Protein AF-A0A529QBJ7-F1 (afdb_monomer_lite)

pLDDT: mean 91.98, std 5.96, range [57.59, 97.81]

Foldseek 3Di:
DQDPPVPDDPVCVVVVVSVVSVVVVVVVVVVVVVQVPDDFPDFDPVVLVVQPVPWFEAEEEDELDLPVLLVVLVCCVPPPDTDAYEYEYPYPDPVSLVSNVVSCVVSVHGYIYGDD

Radius of gyration: 20.15 Å; chains: 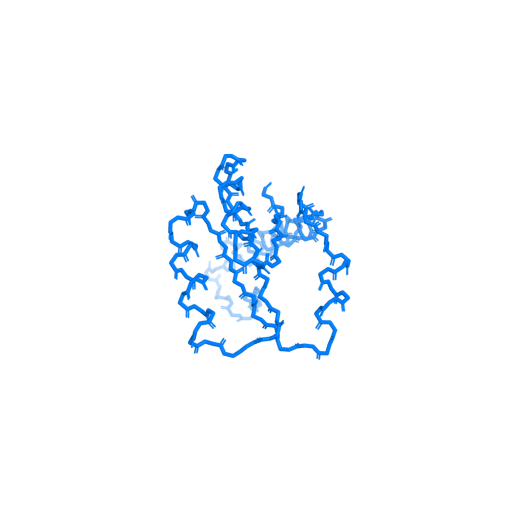1; bounding box: 39×34×52 Å

Secondary structure (DSSP, 8-state):
-PPPGGGS-HHHHHTTHHHHHHHHHHHHHHHHHHHHTSPPSBS-HHHHHHHTTTS-EEEEEE-S-HHHHHHHHHHHHHHS--SEEEEEE--SSHHHHHHHHHHHHHHTPEEEE---

Sequence (116 aa):
MPKALREYNWRQWLRLQPLTHAVKTARYRKIDRRFLSLPAKAGDIQGTRDAARSREVLLTIAFGDAQCLDLQVRLIRGLVRHDLHIVADNSISEAAAGENRQVCAAYGTTYVRLPA

Structure (mmCIF, N/CA/C/O backbone):
data_AF-A0A529QBJ7-F1
#
_entry.id   AF-A0A529QBJ7-F1
#
loop_
_atom_site.group_PDB
_atom_site.id
_atom_site.type_symbol
_atom_site.label_atom_id
_atom_site.label_alt_id
_atom_site.label_comp_id
_atom_site.label_asym_id
_atom_site.label_entity_id
_atom_site.label_seq_id
_atom_site.pdbx_PDB_ins_code
_atom_site.Cartn_x
_atom_site.Cartn_y
_atom_site.Cartn_z
_atom_site.occupancy
_atom_site.B_iso_or_equiv
_atom_site.auth_seq_id
_atom_site.auth_comp_id
_atom_site.auth_asym_id
_atom_site.auth_atom_id
_atom_site.pdbx_PDB_model_num
ATOM 1 N N . MET A 1 1 ? 4.947 -11.949 -18.604 1.00 57.59 1 MET A N 1
ATOM 2 C CA . MET A 1 1 ? 5.305 -13.282 -19.144 1.00 57.59 1 MET A CA 1
ATOM 3 C C . MET A 1 1 ? 6.275 -13.073 -20.300 1.00 57.59 1 MET A C 1
ATOM 5 O O . MET A 1 1 ? 5.963 -12.232 -21.135 1.00 57.59 1 MET A O 1
ATOM 9 N N . PRO A 1 2 ? 7.467 -13.701 -20.329 1.00 70.50 2 PRO A N 1
ATOM 10 C CA . PRO A 1 2 ? 8.341 -13.590 -21.495 1.00 70.50 2 PRO A CA 1
ATOM 11 C C . PRO A 1 2 ? 7.631 -14.169 -22.721 1.00 70.50 2 PRO A C 1
ATOM 13 O O . PRO A 1 2 ? 6.915 -15.162 -22.607 1.00 70.50 2 PRO A O 1
ATOM 16 N N . LYS A 1 3 ? 7.832 -13.528 -23.871 1.00 77.94 3 LYS A N 1
ATOM 17 C CA . LYS A 1 3 ? 7.286 -13.960 -25.158 1.00 77.94 3 LYS A CA 1
ATOM 18 C C . LYS A 1 3 ? 7.745 -15.392 -25.465 1.00 77.94 3 LYS A C 1
ATOM 20 O O . LYS A 1 3 ? 8.918 -15.698 -25.229 1.00 77.94 3 LYS A O 1
ATOM 25 N N . ALA A 1 4 ? 6.879 -16.266 -25.983 1.00 83.69 4 ALA A N 1
ATOM 26 C CA . ALA A 1 4 ? 7.328 -17.606 -26.355 1.00 83.69 4 ALA A CA 1
ATOM 27 C C . ALA A 1 4 ? 8.351 -17.521 -27.502 1.00 83.69 4 ALA A C 1
ATOM 29 O O . ALA A 1 4 ? 8.236 -16.676 -28.389 1.00 83.69 4 ALA A O 1
ATOM 30 N N . LEU A 1 5 ? 9.351 -18.413 -27.517 1.00 82.88 5 LEU A N 1
ATOM 31 C CA . LEU A 1 5 ? 10.428 -18.400 -28.527 1.00 82.88 5 LEU A CA 1
ATOM 32 C C . LEU A 1 5 ? 9.896 -18.461 -29.970 1.00 82.88 5 LEU A C 1
ATOM 34 O O . LEU A 1 5 ? 10.492 -17.889 -30.878 1.00 82.88 5 LEU A O 1
ATOM 38 N N . ARG A 1 6 ? 8.745 -19.116 -30.156 1.00 83.62 6 ARG A N 1
ATOM 39 C CA . ARG A 1 6 ? 8.050 -19.265 -31.443 1.00 83.62 6 ARG A CA 1
ATOM 40 C C . ARG A 1 6 ? 7.436 -17.965 -31.965 1.00 83.62 6 ARG A C 1
ATOM 42 O O . ARG A 1 6 ? 7.140 -17.868 -33.145 1.00 83.62 6 ARG A O 1
ATOM 49 N N . GLU A 1 7 ? 7.257 -16.964 -31.109 1.00 87.75 7 GLU A N 1
ATOM 50 C CA . GLU A 1 7 ? 6.672 -15.680 -31.494 1.00 87.75 7 GLU A CA 1
ATOM 51 C C . GLU A 1 7 ? 7.727 -14.667 -31.977 1.00 87.75 7 GLU A C 1
ATOM 53 O O . GLU A 1 7 ? 7.386 -13.526 -32.307 1.00 87.75 7 GLU A O 1
ATOM 58 N N . TYR A 1 8 ? 9.012 -15.035 -31.978 1.00 87.56 8 TYR A N 1
ATOM 59 C CA . TYR A 1 8 ? 10.086 -14.207 -32.522 1.00 87.56 8 TYR A CA 1
ATOM 60 C C . TYR A 1 8 ? 10.291 -14.523 -34.000 1.00 87.56 8 TYR A C 1
ATOM 62 O O . TYR A 1 8 ? 10.498 -15.674 -34.377 1.00 87.56 8 TYR A O 1
ATOM 70 N N . ASN A 1 9 ? 10.284 -13.492 -34.842 1.00 90.38 9 ASN A N 1
ATOM 71 C CA . ASN A 1 9 ? 10.570 -13.659 -36.262 1.00 90.38 9 ASN A CA 1
ATOM 72 C C . ASN A 1 9 ? 12.085 -13.777 -36.529 1.00 90.38 9 ASN A C 1
ATOM 74 O O . ASN A 1 9 ? 12.923 -13.465 -35.679 1.00 90.38 9 ASN A O 1
ATOM 78 N N . TRP A 1 10 ? 12.452 -14.195 -37.740 1.00 90.00 10 TRP A N 1
ATOM 79 C CA . TRP A 1 10 ? 13.847 -14.431 -38.127 1.00 90.00 10 TRP A CA 1
ATOM 80 C C . TRP A 1 10 ? 14.747 -13.185 -38.004 1.00 90.00 10 TRP A C 1
ATOM 82 O O . TRP A 1 10 ? 15.900 -13.297 -37.592 1.00 90.00 10 TRP A O 1
ATOM 92 N N . ARG A 1 11 ? 14.227 -11.975 -38.273 1.00 91.25 11 ARG A N 1
ATOM 93 C CA . ARG A 1 11 ? 14.981 -10.715 -38.103 1.00 91.25 11 ARG A CA 1
ATOM 94 C C . ARG A 1 11 ? 15.314 -10.459 -36.633 1.00 91.25 11 ARG A C 1
ATOM 96 O O . ARG A 1 11 ? 16.366 -9.908 -36.319 1.00 91.25 11 ARG A O 1
ATOM 103 N N . GLN A 1 12 ? 14.422 -10.853 -35.728 1.00 87.56 12 GLN A N 1
ATOM 104 C CA . GLN A 1 12 ? 14.625 -10.741 -34.284 1.00 87.56 12 GLN A CA 1
ATOM 105 C C . GLN A 1 12 ? 15.638 -11.772 -33.775 1.00 87.56 12 GLN A C 1
ATOM 107 O O . GLN A 1 12 ? 16.448 -11.450 -32.906 1.00 87.56 12 GLN A O 1
ATOM 112 N N . TRP A 1 13 ? 15.639 -12.975 -34.355 1.00 88.69 13 TRP A N 1
ATOM 113 C CA . TRP A 1 13 ? 16.656 -13.997 -34.103 1.00 88.69 13 TRP A CA 1
ATOM 114 C C . TRP A 1 13 ? 18.052 -13.558 -34.545 1.00 88.69 13 TRP A C 1
ATOM 116 O O . TRP A 1 13 ? 18.986 -13.665 -33.754 1.00 88.69 13 TRP A O 1
ATOM 126 N N . LEU A 1 14 ? 18.186 -12.965 -35.738 1.00 91.50 14 LEU A N 1
ATOM 127 C CA . LEU A 1 14 ? 19.458 -12.395 -36.208 1.00 91.50 14 LEU A CA 1
ATOM 128 C C . LEU A 1 14 ? 19.996 -11.299 -35.278 1.00 91.50 14 LEU A C 1
ATOM 130 O O . LEU A 1 14 ? 21.201 -11.144 -35.126 1.00 91.50 14 LEU A O 1
ATOM 134 N N . ARG A 1 15 ? 19.104 -10.553 -34.618 1.00 91.00 15 ARG A N 1
ATOM 135 C CA . ARG A 1 15 ? 19.455 -9.528 -33.623 1.00 91.00 15 ARG A CA 1
ATOM 136 C C . ARG A 1 15 ? 19.638 -10.083 -32.205 1.00 91.00 15 ARG A C 1
ATOM 138 O O . ARG A 1 15 ? 19.736 -9.297 -31.266 1.00 91.00 15 ARG A O 1
ATOM 145 N N . LEU A 1 16 ? 19.610 -11.407 -32.023 1.00 90.12 16 LEU A N 1
ATOM 146 C CA . LEU A 1 16 ? 19.700 -12.083 -30.721 1.00 90.12 16 LEU A CA 1
ATOM 147 C C . LEU A 1 16 ? 18.666 -11.570 -29.694 1.00 90.12 16 LEU A C 1
ATOM 149 O O . LEU A 1 16 ? 18.869 -11.644 -28.478 1.00 90.12 16 LEU A O 1
ATOM 153 N N . GLN A 1 17 ? 17.525 -11.052 -30.160 1.00 87.44 17 GLN A N 1
ATOM 154 C CA . GLN A 1 17 ? 16.472 -10.530 -29.285 1.00 87.44 17 GLN A CA 1
ATOM 155 C C . GLN A 1 17 ? 15.913 -11.572 -28.302 1.00 87.44 17 GLN A C 1
ATOM 157 O O . GLN A 1 17 ? 15.713 -11.214 -27.141 1.00 87.44 17 GLN A O 1
ATOM 162 N N . PRO A 1 18 ? 15.702 -12.851 -28.678 1.00 87.31 18 PRO A N 1
ATOM 163 C CA . PRO A 1 18 ? 15.246 -13.863 -27.724 1.00 87.31 18 PRO A CA 1
ATOM 164 C C . PRO A 1 18 ? 16.208 -14.035 -26.540 1.00 87.31 18 PRO A C 1
ATOM 166 O O . PRO A 1 18 ? 15.779 -14.055 -25.388 1.00 87.31 18 PRO A O 1
ATOM 169 N N . LEU A 1 19 ? 17.517 -14.078 -26.813 1.00 87.69 19 LEU A N 1
ATOM 170 C CA . LEU A 1 19 ? 18.565 -14.230 -25.799 1.00 87.69 19 LEU A CA 1
ATOM 171 C C . LEU A 1 19 ? 18.650 -13.000 -24.891 1.00 87.69 19 LEU A C 1
ATOM 173 O O . LEU A 1 19 ? 18.634 -13.122 -23.667 1.00 87.69 19 LEU A O 1
ATOM 177 N N . THR A 1 20 ? 18.673 -11.799 -25.473 1.00 88.12 20 THR A N 1
ATOM 178 C CA . THR A 1 20 ? 18.721 -10.556 -24.687 1.00 88.12 20 THR A CA 1
ATOM 179 C C . THR A 1 20 ? 17.472 -10.382 -23.820 1.00 88.12 20 THR A C 1
ATOM 181 O O . THR A 1 20 ? 17.575 -9.953 -22.669 1.00 88.12 20 THR A O 1
ATOM 184 N N . HIS A 1 21 ? 16.292 -10.763 -24.318 1.00 90.38 21 HIS A N 1
ATOM 185 C CA . HIS A 1 21 ? 15.048 -10.743 -23.546 1.00 90.38 21 HIS A CA 1
ATOM 186 C C . HIS A 1 21 ? 15.061 -11.781 -22.421 1.00 90.38 21 HIS A C 1
ATOM 188 O O . HIS A 1 21 ? 14.627 -11.467 -21.310 1.00 90.38 21 HIS A O 1
ATOM 194 N N . ALA A 1 22 ? 15.586 -12.985 -22.666 1.00 88.31 22 ALA A N 1
ATOM 195 C CA . ALA A 1 22 ? 15.731 -14.015 -21.642 1.00 88.31 22 ALA A CA 1
ATOM 196 C C . ALA A 1 22 ? 16.652 -13.550 -20.503 1.00 88.31 22 ALA A C 1
ATOM 198 O O . ALA A 1 22 ? 16.264 -13.623 -19.337 1.00 88.31 22 ALA A O 1
ATOM 199 N N . VAL A 1 23 ? 17.817 -12.976 -20.830 1.00 89.94 23 VAL A N 1
ATOM 200 C CA . VAL A 1 23 ? 18.761 -12.427 -19.839 1.00 89.94 23 VAL A CA 1
ATOM 201 C C . VAL A 1 23 ? 18.128 -11.281 -19.046 1.00 89.94 23 VAL A C 1
ATOM 203 O O . VAL A 1 23 ? 18.186 -11.279 -17.815 1.00 89.94 23 VAL A O 1
ATOM 206 N N . LYS A 1 24 ? 17.461 -10.329 -19.717 1.00 89.06 24 LYS A N 1
ATOM 207 C CA . LYS A 1 24 ? 16.738 -9.234 -19.043 1.00 89.06 24 LYS A CA 1
ATOM 208 C C . LYS A 1 24 ? 15.664 -9.765 -18.098 1.00 89.06 24 LYS A C 1
ATOM 210 O O . LYS A 1 24 ? 15.592 -9.330 -16.953 1.00 89.06 24 LYS A O 1
ATOM 215 N N . THR A 1 25 ? 14.876 -10.737 -18.551 1.00 90.00 25 THR A N 1
ATOM 216 C CA . THR A 1 25 ? 13.815 -11.356 -17.746 1.00 90.00 25 THR A CA 1
ATOM 217 C C . THR A 1 25 ? 14.393 -12.078 -16.532 1.00 90.00 25 THR A C 1
ATOM 219 O O . THR A 1 25 ? 13.873 -11.927 -15.430 1.00 90.00 25 THR A O 1
ATOM 222 N N . ALA A 1 26 ? 15.480 -12.835 -16.702 1.00 90.44 26 ALA A N 1
ATOM 223 C CA . ALA A 1 26 ? 16.159 -13.510 -15.600 1.00 90.44 26 ALA A CA 1
ATOM 224 C C . ALA A 1 26 ? 16.693 -12.505 -14.568 1.00 90.44 26 ALA A C 1
ATOM 226 O O . ALA A 1 26 ? 16.504 -12.695 -13.366 1.00 90.44 26 ALA A O 1
ATOM 227 N N . ARG A 1 27 ? 17.290 -11.399 -15.032 1.00 92.38 27 ARG A N 1
ATOM 228 C CA . ARG A 1 27 ? 17.755 -10.309 -14.167 1.00 92.38 27 ARG A CA 1
ATOM 229 C C . ARG A 1 27 ? 16.606 -9.669 -13.388 1.00 92.38 27 ARG A C 1
ATOM 231 O O . ARG A 1 27 ? 16.730 -9.529 -12.177 1.00 92.38 27 ARG A O 1
ATOM 238 N N . TYR A 1 28 ? 15.501 -9.318 -14.047 1.00 89.31 28 TYR A N 1
ATOM 239 C CA . TYR A 1 28 ? 14.341 -8.730 -13.368 1.00 89.31 28 TYR A CA 1
ATOM 240 C C . TYR A 1 28 ? 13.734 -9.693 -12.353 1.00 89.31 28 TYR A C 1
ATOM 242 O O . TYR A 1 28 ? 13.579 -9.319 -11.202 1.00 89.31 28 TYR A O 1
ATOM 250 N N . ARG A 1 29 ? 13.561 -10.973 -12.702 1.00 90.12 29 ARG A N 1
ATOM 251 C CA . ARG A 1 29 ? 13.110 -11.995 -11.743 1.00 90.12 29 ARG A CA 1
ATOM 252 C C . ARG A 1 29 ? 14.035 -12.126 -10.533 1.00 90.12 29 ARG A C 1
ATOM 254 O O . ARG A 1 29 ? 13.556 -12.386 -9.436 1.00 90.12 29 ARG A O 1
ATOM 261 N N . LYS A 1 30 ? 15.353 -11.983 -10.714 1.00 91.69 30 LYS A N 1
ATOM 262 C CA . LYS A 1 30 ? 16.314 -11.995 -9.600 1.00 91.69 30 LYS A CA 1
ATOM 263 C C . LYS A 1 30 ? 16.122 -10.780 -8.688 1.00 91.69 30 LYS A C 1
ATOM 265 O O . LYS A 1 30 ? 16.149 -10.943 -7.472 1.00 91.69 30 LYS A O 1
ATOM 270 N N . ILE A 1 31 ? 15.933 -9.593 -9.266 1.00 89.12 31 ILE A N 1
ATOM 271 C CA . ILE A 1 31 ? 15.668 -8.356 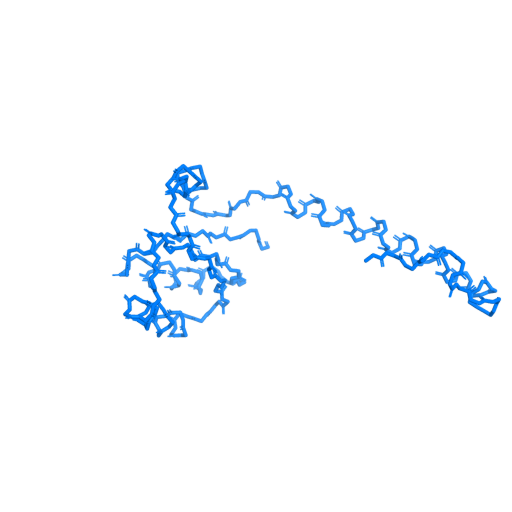-8.518 1.00 89.12 31 ILE A CA 1
ATOM 272 C C . ILE A 1 31 ? 14.331 -8.465 -7.780 1.00 89.12 31 ILE A C 1
ATOM 274 O O . ILE A 1 31 ? 14.309 -8.259 -6.573 1.00 89.12 31 ILE A O 1
ATOM 278 N N . ASP A 1 32 ? 13.267 -8.895 -8.458 1.00 88.62 32 ASP A N 1
ATOM 279 C CA . ASP A 1 32 ? 11.939 -9.071 -7.866 1.00 88.62 32 ASP A CA 1
ATOM 280 C C . ASP A 1 32 ? 11.972 -10.075 -6.716 1.00 88.62 32 ASP A C 1
ATOM 282 O O . ASP A 1 32 ? 11.470 -9.790 -5.636 1.00 88.62 32 ASP A O 1
ATOM 286 N N . ARG A 1 33 ? 12.623 -11.235 -6.894 1.00 89.50 33 ARG A N 1
ATOM 287 C CA . ARG A 1 33 ? 12.786 -12.221 -5.810 1.00 89.50 33 ARG A CA 1
ATOM 288 C C . ARG A 1 33 ? 13.509 -11.631 -4.607 1.00 89.50 33 ARG A C 1
ATOM 290 O O . ARG A 1 33 ? 13.129 -11.917 -3.478 1.00 89.50 33 ARG A O 1
ATOM 297 N N . ARG A 1 34 ? 14.543 -10.818 -4.843 1.00 88.88 34 ARG A N 1
ATOM 298 C CA . ARG A 1 34 ? 15.256 -10.130 -3.766 1.00 88.88 34 ARG A CA 1
ATOM 299 C C . ARG A 1 34 ? 14.341 -9.124 -3.074 1.00 88.88 34 ARG A C 1
ATOM 301 O O . ARG A 1 34 ? 14.288 -9.128 -1.853 1.00 88.88 34 ARG A O 1
ATOM 308 N N . PHE A 1 35 ? 13.606 -8.315 -3.830 1.00 86.12 35 PHE A N 1
ATOM 309 C CA . PHE A 1 35 ? 12.684 -7.321 -3.286 1.00 86.12 35 PHE A CA 1
ATOM 310 C C . PHE A 1 35 ? 11.559 -7.969 -2.466 1.00 86.12 35 PHE A C 1
ATOM 312 O O . PHE A 1 35 ? 11.326 -7.572 -1.333 1.00 86.12 35 PHE A O 1
ATOM 319 N N . LEU A 1 36 ? 10.943 -9.038 -2.978 1.00 85.50 36 LEU A N 1
ATOM 320 C CA . LEU A 1 36 ? 9.898 -9.805 -2.285 1.00 85.50 36 LEU A CA 1
ATOM 321 C C . LEU A 1 36 ? 10.393 -10.519 -1.019 1.00 85.50 36 LEU A C 1
ATOM 323 O O . LEU A 1 36 ? 9.580 -10.894 -0.179 1.00 85.50 36 LEU A O 1
ATOM 327 N N . SER A 1 37 ? 11.705 -10.734 -0.885 1.00 87.06 37 SER A N 1
ATOM 328 C CA . SER A 1 37 ? 12.301 -11.289 0.335 1.00 87.06 37 SER A CA 1
ATOM 329 C C . SER A 1 37 ? 12.587 -10.237 1.408 1.00 87.06 37 SER A C 1
ATOM 331 O O . SER A 1 37 ? 12.921 -10.600 2.534 1.00 87.06 37 SER A O 1
ATOM 333 N N . LEU A 1 38 ? 12.488 -8.944 1.076 1.00 88.81 38 LEU A N 1
ATOM 334 C CA . LEU A 1 38 ? 12.716 -7.881 2.045 1.00 88.81 38 LEU A CA 1
ATOM 335 C C . LEU A 1 38 ? 11.527 -7.790 3.010 1.00 88.81 38 LEU A C 1
ATOM 337 O O . LEU A 1 38 ? 10.374 -7.815 2.570 1.00 88.81 38 LEU A O 1
ATOM 341 N N . PRO A 1 39 ? 11.784 -7.658 4.320 1.00 88.94 39 PRO A N 1
ATOM 342 C CA . PRO A 1 39 ? 10.723 -7.425 5.283 1.00 88.94 39 PRO A CA 1
ATOM 343 C C . PRO A 1 39 ? 10.143 -6.017 5.111 1.00 88.94 39 PRO A C 1
ATOM 345 O O . PRO A 1 39 ? 10.821 -5.095 4.650 1.00 88.94 39 PRO A O 1
ATOM 348 N N . ALA A 1 40 ? 8.894 -5.844 5.538 1.00 90.50 40 ALA A N 1
ATOM 349 C CA . ALA A 1 40 ? 8.315 -4.520 5.724 1.00 90.50 40 ALA A CA 1
ATOM 350 C C . ALA A 1 40 ? 9.200 -3.682 6.661 1.00 90.50 40 ALA A C 1
ATOM 352 O O . ALA A 1 40 ? 9.722 -4.193 7.654 1.00 90.50 40 ALA A O 1
ATOM 353 N N . LYS A 1 41 ? 9.367 -2.392 6.355 1.00 91.25 41 LYS A N 1
ATOM 354 C CA . LYS A 1 41 ? 10.203 -1.485 7.159 1.00 91.25 41 LYS A CA 1
ATOM 355 C C . LYS A 1 41 ? 9.558 -1.140 8.507 1.00 91.25 41 LYS A C 1
ATOM 357 O O . LYS A 1 41 ? 10.262 -0.770 9.439 1.00 91.25 41 LYS A O 1
ATOM 362 N N . ALA A 1 42 ? 8.232 -1.231 8.607 1.00 91.31 42 ALA A N 1
ATOM 363 C CA . ALA A 1 42 ? 7.458 -0.966 9.817 1.00 91.31 42 ALA A CA 1
ATOM 364 C C . ALA A 1 42 ? 6.040 -1.556 9.714 1.00 91.31 42 ALA A C 1
ATOM 366 O O . ALA A 1 42 ? 5.553 -1.841 8.618 1.00 91.31 42 ALA A O 1
ATOM 367 N N . GLY A 1 43 ? 5.367 -1.655 10.861 1.00 90.62 43 GLY A N 1
ATOM 368 C CA . GLY A 1 43 ? 4.052 -2.283 10.999 1.00 90.62 43 GLY A CA 1
ATOM 369 C C . GLY A 1 43 ? 4.157 -3.748 11.428 1.00 90.62 43 GLY A C 1
ATOM 370 O O . GLY A 1 43 ? 5.169 -4.410 11.196 1.00 90.62 43 GLY A O 1
ATOM 371 N N . ASP A 1 44 ? 3.110 -4.251 12.076 1.00 91.88 44 ASP A N 1
ATOM 372 C CA . ASP A 1 44 ? 3.044 -5.638 12.537 1.00 91.88 44 ASP A CA 1
ATOM 373 C C . ASP A 1 44 ? 2.434 -6.534 11.452 1.00 91.88 44 ASP A C 1
ATOM 375 O O . ASP A 1 44 ? 1.216 -6.668 11.345 1.00 91.88 44 ASP A O 1
ATOM 379 N N . ILE A 1 45 ? 3.281 -7.149 10.624 1.00 91.44 45 ILE A N 1
ATOM 380 C CA . ILE A 1 45 ? 2.830 -8.030 9.534 1.00 91.44 45 ILE A CA 1
ATOM 381 C C . ILE A 1 45 ? 2.122 -9.282 10.055 1.00 91.44 45 ILE A C 1
ATOM 383 O O . ILE A 1 45 ? 1.160 -9.729 9.430 1.00 91.44 45 ILE A O 1
ATOM 387 N N . GLN A 1 46 ? 2.591 -9.865 11.162 1.00 90.81 46 GLN A N 1
ATOM 388 C CA . GLN A 1 46 ? 2.001 -11.097 11.689 1.00 90.81 46 GLN A CA 1
ATOM 389 C C . GLN A 1 46 ? 0.648 -10.799 12.326 1.00 90.81 46 GLN A C 1
ATOM 391 O O . GLN A 1 46 ? -0.338 -11.416 11.933 1.00 90.81 46 GLN A O 1
ATOM 396 N N . GLY A 1 47 ? 0.562 -9.778 13.183 1.00 92.12 47 GLY A N 1
ATOM 397 C CA . GLY A 1 47 ? -0.711 -9.341 13.754 1.00 92.12 47 GLY A CA 1
ATOM 398 C C . GLY A 1 47 ? -1.697 -8.859 12.692 1.00 92.12 47 GLY A C 1
ATOM 399 O O . GLY A 1 47 ? -2.874 -9.195 12.763 1.00 92.12 47 GLY A O 1
ATOM 400 N N . THR A 1 48 ? -1.230 -8.169 11.644 1.00 92.25 48 THR A N 1
ATOM 401 C CA . THR A 1 48 ? -2.081 -7.793 10.499 1.00 92.25 48 THR A CA 1
ATOM 402 C C . THR A 1 48 ? -2.616 -9.026 9.774 1.00 92.25 48 THR A C 1
ATOM 404 O O . THR A 1 48 ? -3.799 -9.090 9.449 1.00 92.25 48 THR A O 1
ATOM 407 N N . ARG A 1 49 ? -1.762 -10.028 9.528 1.00 92.75 49 ARG A N 1
ATOM 408 C CA . ARG A 1 49 ? -2.162 -11.287 8.888 1.00 92.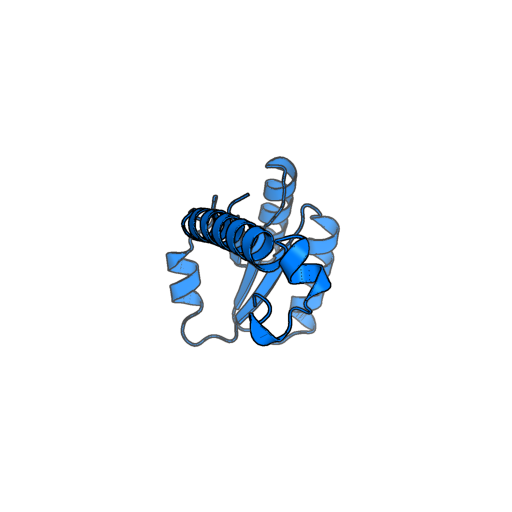75 49 ARG A CA 1
ATOM 409 C C . ARG A 1 49 ? -3.165 -12.050 9.743 1.00 92.75 49 ARG A C 1
ATOM 411 O O . ARG A 1 49 ? -4.128 -12.578 9.195 1.00 92.75 49 ARG A O 1
ATOM 418 N N . ASP A 1 50 ? -2.935 -12.123 11.046 1.00 93.81 50 ASP A N 1
ATOM 419 C CA . ASP A 1 50 ? -3.818 -12.811 11.980 1.00 93.81 50 ASP A CA 1
ATOM 420 C C . ASP A 1 50 ? -5.163 -12.084 12.102 1.00 93.81 50 ASP A C 1
ATOM 422 O O . ASP A 1 50 ? -6.205 -12.730 12.027 1.00 93.81 50 ASP A O 1
ATOM 426 N N . ALA A 1 51 ? -5.162 -10.749 12.173 1.00 91.50 51 ALA A N 1
ATOM 427 C CA . ALA A 1 51 ? -6.374 -9.930 12.175 1.00 91.50 51 ALA A CA 1
ATOM 428 C C . ALA A 1 51 ? -7.162 -10.032 10.861 1.00 91.50 51 ALA A C 1
ATOM 430 O O . ALA A 1 51 ? -8.388 -9.965 10.876 1.00 91.50 51 ALA A O 1
ATOM 431 N N . ALA A 1 52 ? -6.475 -10.211 9.732 1.00 94.69 52 ALA A N 1
ATOM 432 C CA . ALA A 1 52 ? -7.093 -10.398 8.424 1.00 94.69 52 ALA A CA 1
ATOM 433 C C . ALA A 1 52 ? -7.761 -11.774 8.255 1.00 94.69 52 ALA A C 1
ATOM 435 O O . ALA A 1 52 ? -8.548 -11.954 7.322 1.00 94.69 52 ALA A O 1
ATOM 436 N N . ARG A 1 53 ? -7.469 -12.761 9.118 1.00 93.19 53 ARG A N 1
ATOM 437 C CA . ARG A 1 53 ? -8.099 -14.085 9.020 1.00 93.19 53 ARG A CA 1
ATOM 438 C C . ARG A 1 53 ? -9.606 -13.946 9.235 1.00 93.19 53 ARG A C 1
ATOM 440 O O . ARG A 1 53 ? -10.052 -13.486 10.281 1.00 93.19 53 ARG A O 1
ATOM 447 N N . SER A 1 54 ? -10.375 -14.379 8.238 1.00 88.50 54 SER A N 1
ATOM 448 C CA . SER A 1 54 ? -11.844 -14.419 8.270 1.00 88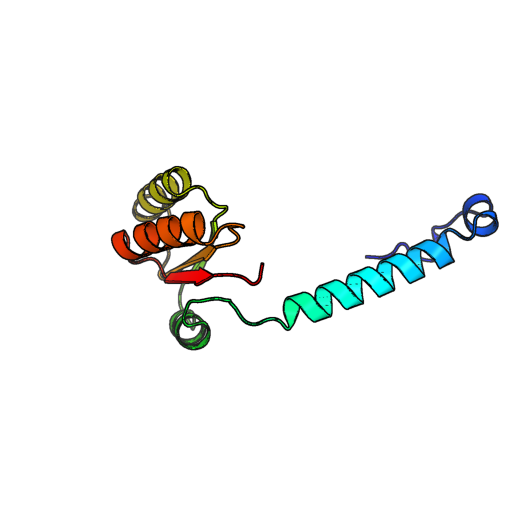.50 54 SER A CA 1
ATOM 449 C C . SER A 1 54 ? -12.546 -13.051 8.315 1.00 88.50 54 SER A C 1
ATOM 451 O O . SER A 1 54 ? -13.685 -12.979 8.767 1.00 88.50 54 SER A O 1
ATOM 453 N N . ARG A 1 55 ? -11.889 -11.982 7.847 1.00 93.50 55 ARG A N 1
ATOM 454 C CA . ARG A 1 55 ? -12.450 -10.622 7.750 1.00 93.50 55 ARG A CA 1
ATOM 455 C C . ARG A 1 55 ? -12.526 -10.148 6.300 1.00 93.50 55 ARG A C 1
ATOM 457 O O . ARG A 1 55 ? -11.678 -10.519 5.489 1.00 93.50 55 ARG A O 1
ATOM 464 N N . GLU A 1 56 ? -13.490 -9.290 5.978 1.00 94.81 56 GLU A N 1
ATOM 465 C CA . GLU A 1 56 ? -13.494 -8.543 4.718 1.00 94.81 56 GLU A CA 1
ATOM 466 C C . GLU A 1 56 ? -12.396 -7.472 4.756 1.00 94.81 56 GLU A C 1
ATOM 468 O O . GLU A 1 56 ? -12.494 -6.467 5.466 1.00 94.81 56 GLU A O 1
ATOM 473 N N . VAL A 1 57 ? -11.313 -7.709 4.013 1.00 96.38 57 VAL A N 1
ATOM 474 C CA . VAL A 1 57 ? -10.132 -6.840 4.008 1.00 96.38 57 VAL A CA 1
ATOM 475 C C . VAL A 1 57 ? -10.192 -5.856 2.850 1.00 96.38 57 VAL A C 1
ATOM 477 O O . VAL A 1 57 ? -10.226 -6.250 1.684 1.00 96.38 57 VAL A O 1
ATOM 480 N N . LEU A 1 58 ? -10.089 -4.571 3.174 1.00 96.94 58 LEU A N 1
ATOM 481 C CA . LEU A 1 58 ? -9.778 -3.522 2.218 1.00 96.94 58 LEU A CA 1
ATOM 482 C C . LEU A 1 58 ? -8.284 -3.211 2.288 1.00 96.94 58 LEU A C 1
ATOM 484 O O . LEU A 1 58 ? -7.781 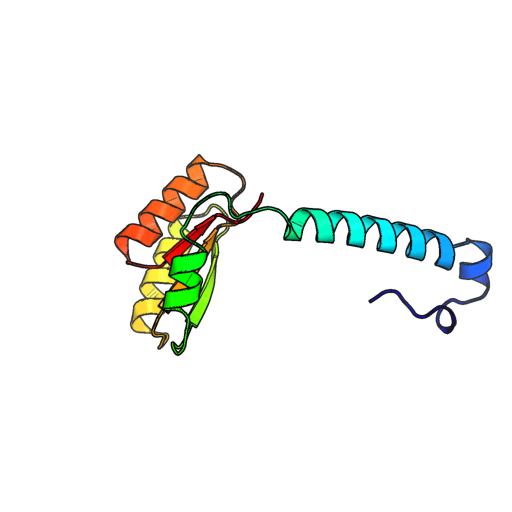-2.777 3.321 1.00 96.94 58 LEU A O 1
ATOM 488 N N . LEU A 1 59 ? -7.572 -3.429 1.186 1.00 96.56 59 LEU A N 1
ATOM 489 C CA . LEU A 1 59 ? -6.155 -3.100 1.061 1.00 96.56 59 LEU A CA 1
ATOM 490 C C . LEU A 1 59 ? -5.993 -1.909 0.118 1.00 96.56 59 LEU A C 1
ATOM 492 O O . LEU A 1 59 ? -6.384 -1.981 -1.046 1.00 96.56 59 LEU A O 1
ATOM 496 N N . THR A 1 60 ? -5.375 -0.835 0.599 1.00 96.94 60 THR A N 1
ATOM 497 C CA . THR A 1 60 ? -5.019 0.330 -0.221 1.00 96.94 60 THR A CA 1
ATOM 498 C C . THR A 1 60 ? -3.521 0.581 -0.161 1.00 96.94 60 THR A C 1
ATOM 500 O O . THR A 1 60 ? -2.855 0.202 0.801 1.00 96.94 60 THR A O 1
ATOM 503 N N . ILE A 1 61 ? -2.977 1.221 -1.197 1.00 95.81 61 ILE A N 1
ATOM 504 C CA . ILE A 1 61 ? -1.561 1.590 -1.260 1.00 95.81 61 ILE A CA 1
ATOM 505 C C . ILE A 1 61 ? -1.454 3.112 -1.207 1.00 95.81 61 ILE A C 1
ATOM 507 O O . ILE A 1 61 ? -2.094 3.791 -2.006 1.00 95.81 61 ILE A O 1
ATOM 511 N N . ALA A 1 62 ? -0.647 3.631 -0.283 1.00 95.56 62 ALA A N 1
ATOM 512 C CA . ALA A 1 62 ? -0.382 5.061 -0.143 1.00 95.56 62 ALA A CA 1
ATOM 513 C C . ALA A 1 62 ? 0.984 5.434 -0.741 1.00 95.56 62 ALA A C 1
ATOM 515 O O . ALA A 1 62 ? 1.942 4.661 -0.654 1.00 95.56 62 ALA A O 1
ATOM 516 N N . PHE A 1 63 ? 1.077 6.635 -1.321 1.00 90.19 63 PHE A N 1
ATOM 517 C CA . PHE A 1 63 ? 2.291 7.166 -1.950 1.00 90.19 63 PHE A CA 1
ATOM 518 C C . PHE A 1 63 ? 2.571 8.592 -1.470 1.00 90.19 63 PHE A C 1
ATOM 520 O O . PHE A 1 63 ? 2.243 9.549 -2.158 1.00 90.19 63 PHE A O 1
ATOM 527 N N . GLY A 1 64 ? 3.175 8.738 -0.291 1.00 91.62 64 GLY A N 1
ATOM 528 C CA . GLY A 1 64 ? 3.784 9.990 0.176 1.00 91.62 64 GLY A CA 1
ATOM 529 C C . GLY A 1 64 ? 2.888 11.229 0.280 1.00 91.62 64 GLY A C 1
ATOM 530 O O . GLY A 1 64 ? 3.425 12.314 0.460 1.00 91.62 64 GLY A O 1
ATOM 531 N N . ASP A 1 65 ? 1.569 11.083 0.157 1.00 95.81 65 ASP A N 1
ATOM 532 C CA . ASP A 1 65 ? 0.596 12.173 0.193 1.00 95.81 65 ASP A CA 1
ATOM 533 C C . ASP A 1 65 ? -0.444 11.893 1.283 1.00 95.81 65 ASP A C 1
ATOM 535 O O . ASP A 1 65 ? -1.428 11.172 1.081 1.00 95.81 65 ASP A O 1
ATOM 539 N N . ALA A 1 66 ? -0.195 12.466 2.460 1.00 96.44 66 ALA A N 1
ATOM 540 C CA . ALA A 1 66 ? -1.043 12.285 3.628 1.00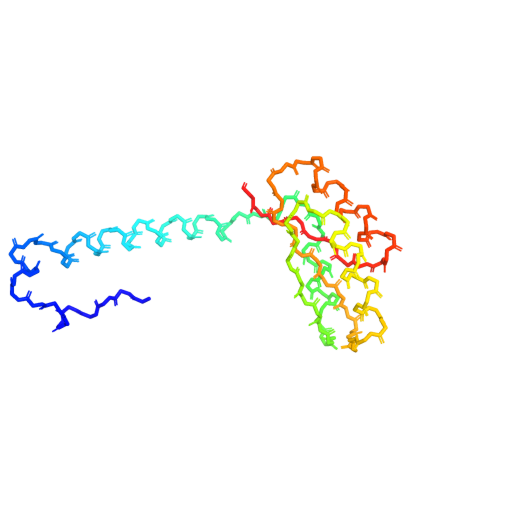 96.44 66 ALA A CA 1
ATOM 541 C C . ALA A 1 66 ? -2.406 12.976 3.490 1.00 96.44 66 ALA A C 1
ATOM 543 O O . ALA A 1 66 ? -3.379 12.511 4.077 1.00 96.44 66 ALA A O 1
ATOM 544 N N . GLN A 1 67 ? -2.510 14.048 2.697 1.00 97.19 67 GLN A N 1
ATOM 545 C CA . GLN A 1 67 ? -3.782 14.742 2.476 1.00 97.19 67 GLN A CA 1
ATOM 546 C C . GLN A 1 67 ? -4.716 13.896 1.610 1.00 97.19 67 GLN A C 1
ATOM 548 O O . GLN A 1 67 ? -5.902 13.753 1.914 1.00 97.19 67 GLN A O 1
ATOM 553 N N . CYS A 1 68 ? -4.168 13.288 0.556 1.00 96.94 68 CYS A N 1
ATOM 554 C CA . CYS A 1 68 ? -4.900 12.337 -0.269 1.00 96.94 68 CYS A CA 1
ATOM 555 C C . CYS A 1 68 ? -5.321 11.106 0.547 1.00 96.94 68 CYS A C 1
ATOM 557 O O . CYS A 1 68 ? -6.480 10.690 0.478 1.00 96.94 68 CYS A O 1
ATOM 559 N N . LEU A 1 69 ? -4.416 10.566 1.375 1.00 97.56 69 LEU A N 1
ATOM 560 C CA . LEU A 1 69 ? -4.728 9.440 2.254 1.00 97.56 69 LEU A CA 1
ATOM 561 C C . LEU A 1 69 ? -5.828 9.783 3.271 1.00 97.56 69 LEU A C 1
ATOM 563 O O . LEU A 1 69 ? -6.745 8.984 3.449 1.00 97.56 69 LEU A O 1
ATOM 567 N N . ASP A 1 70 ? -5.772 10.957 3.906 1.00 97.81 70 ASP A N 1
ATOM 568 C CA . ASP A 1 70 ? -6.799 11.429 4.846 1.00 97.81 70 ASP A CA 1
ATOM 569 C C . ASP A 1 70 ? -8.177 11.463 4.182 1.00 97.81 70 ASP A C 1
ATOM 571 O O . ASP A 1 70 ? -9.134 10.858 4.677 1.00 97.81 70 ASP A O 1
ATOM 575 N N . LEU A 1 71 ? -8.262 12.094 3.008 1.00 97.06 71 LEU A N 1
ATOM 576 C CA . LEU A 1 71 ? -9.499 12.160 2.242 1.00 97.06 71 LEU A CA 1
ATOM 577 C C . LEU A 1 71 ? -10.003 10.758 1.880 1.00 97.06 71 LEU A C 1
ATOM 579 O O . LEU A 1 71 ? -11.186 10.463 2.061 1.00 97.06 71 LEU A O 1
ATOM 583 N N . GLN A 1 72 ? -9.113 9.889 1.398 1.00 96.12 72 GLN A N 1
ATOM 584 C CA . GLN A 1 72 ? -9.443 8.525 1.006 1.00 96.12 72 GLN A CA 1
ATOM 585 C C . GLN A 1 72 ? -9.998 7.719 2.187 1.00 96.12 72 GLN A C 1
ATOM 587 O O . GLN A 1 72 ? -11.075 7.135 2.071 1.00 96.12 72 GLN A O 1
ATOM 592 N N . VAL A 1 73 ? -9.294 7.693 3.321 1.00 96.31 73 VAL A N 1
ATOM 593 C CA . VAL A 1 73 ? -9.691 6.911 4.502 1.00 96.31 73 VAL A CA 1
ATOM 594 C C . VAL A 1 73 ? -11.004 7.437 5.084 1.00 96.31 73 VAL A C 1
ATOM 596 O O . VAL A 1 73 ? -11.901 6.650 5.401 1.00 96.31 73 VAL A O 1
ATOM 599 N N . ARG A 1 74 ? -11.169 8.763 5.153 1.00 96.00 74 ARG A N 1
ATOM 600 C CA . ARG A 1 74 ? -12.404 9.395 5.630 1.00 96.00 74 ARG A CA 1
ATOM 601 C C . ARG A 1 74 ? -13.618 9.012 4.785 1.00 96.00 74 ARG A C 1
ATOM 603 O O . ARG A 1 74 ? -14.667 8.695 5.343 1.00 96.00 74 ARG A O 1
ATOM 610 N N . LEU A 1 75 ? -13.483 9.018 3.458 1.00 96.31 75 LEU A N 1
ATOM 611 C CA . LEU A 1 75 ? -14.566 8.640 2.544 1.00 96.31 75 LEU A CA 1
ATOM 612 C C . LEU A 1 75 ? -14.858 7.135 2.596 1.00 96.31 75 LEU A C 1
ATOM 614 O O . LEU A 1 75 ? -16.018 6.734 2.683 1.00 96.31 75 LEU A O 1
ATOM 618 N N . ILE A 1 76 ? -13.816 6.302 2.597 1.00 95.88 76 ILE A N 1
ATOM 619 C CA . ILE A 1 76 ? -13.929 4.838 2.657 1.00 95.88 76 ILE A CA 1
ATOM 620 C C . ILE A 1 76 ? -14.725 4.388 3.882 1.00 95.88 76 ILE A C 1
ATOM 622 O O . ILE A 1 76 ? -15.600 3.535 3.750 1.00 95.88 76 ILE A O 1
ATOM 626 N N . ARG A 1 77 ? -14.483 5.000 5.047 1.00 90.56 77 ARG A N 1
ATOM 627 C CA . ARG A 1 77 ? -15.165 4.656 6.303 1.00 90.56 77 ARG A CA 1
ATOM 628 C C . ARG A 1 77 ? -16.694 4.755 6.218 1.00 90.56 77 ARG A C 1
ATOM 630 O O . ARG A 1 77 ? -17.380 4.030 6.931 1.00 90.56 77 ARG A O 1
ATOM 637 N N . GLY A 1 78 ? -17.225 5.648 5.382 1.00 91.38 78 GLY A N 1
ATOM 638 C CA . GLY A 1 78 ? -18.670 5.826 5.200 1.00 91.38 78 GLY A CA 1
ATOM 639 C C . GLY A 1 78 ? -19.252 5.133 3.967 1.00 91.38 78 GLY A C 1
ATOM 640 O O . GLY A 1 78 ? -20.455 4.897 3.921 1.00 91.38 78 GLY A O 1
ATOM 641 N N . LEU A 1 79 ? -18.423 4.832 2.963 1.00 95.38 79 LEU A N 1
ATOM 642 C CA . LEU A 1 79 ? -18.890 4.426 1.632 1.00 95.38 79 LEU A CA 1
ATOM 643 C C . LEU A 1 79 ? -18.561 2.979 1.268 1.00 95.38 79 LEU A C 1
ATOM 645 O O . LEU A 1 79 ? -19.182 2.424 0.364 1.00 95.38 79 LEU A O 1
ATOM 649 N N . VAL A 1 80 ? -17.589 2.364 1.939 1.00 94.62 80 VAL A N 1
ATOM 650 C CA . VAL A 1 80 ? -17.115 1.019 1.611 1.00 94.62 80 VAL A CA 1
ATOM 651 C C . VAL A 1 80 ? -17.258 0.142 2.840 1.00 94.62 80 VAL A C 1
ATOM 653 O O . VAL A 1 80 ? -16.621 0.383 3.861 1.00 94.62 80 VAL A O 1
ATOM 656 N N . ARG A 1 81 ? -18.067 -0.912 2.741 1.00 94.31 81 ARG A N 1
ATOM 657 C CA . ARG A 1 81 ? -18.161 -1.925 3.793 1.00 94.31 81 ARG A CA 1
ATOM 658 C C . ARG A 1 81 ? -16.894 -2.782 3.799 1.00 94.31 81 ARG A C 1
ATOM 660 O O . ARG A 1 81 ? -16.492 -3.282 2.753 1.00 94.31 81 ARG A O 1
ATOM 667 N N . HIS A 1 82 ? -16.269 -2.903 4.962 1.00 94.69 82 HIS A N 1
ATOM 668 C CA . HIS A 1 82 ? -15.111 -3.755 5.219 1.00 94.69 82 HIS A CA 1
ATOM 669 C C . HIS A 1 82 ? -14.950 -3.933 6.736 1.00 94.69 82 HIS A C 1
ATOM 671 O O . HIS A 1 82 ? -15.396 -3.087 7.511 1.00 94.69 82 HIS A O 1
ATOM 677 N N . ASP A 1 83 ? -14.280 -5.004 7.152 1.00 94.56 83 ASP A N 1
ATOM 678 C CA . ASP A 1 83 ? -14.002 -5.308 8.563 1.00 94.56 83 ASP A CA 1
ATOM 679 C C . ASP A 1 83 ? -12.591 -4.868 8.989 1.00 94.56 83 ASP A C 1
ATOM 681 O O . ASP A 1 83 ? -12.306 -4.693 10.177 1.00 94.56 83 ASP A O 1
ATOM 685 N N . LEU A 1 84 ? -11.673 -4.745 8.024 1.00 95.38 84 LEU A N 1
ATOM 686 C CA . LEU A 1 84 ? -10.283 -4.361 8.254 1.00 95.38 84 LEU A CA 1
ATOM 687 C C . LEU A 1 84 ? -9.752 -3.550 7.072 1.00 95.38 84 LEU A C 1
ATOM 689 O O . LEU A 1 84 ? -9.700 -4.049 5.950 1.00 95.38 84 LEU A O 1
ATOM 693 N N . HIS A 1 85 ? -9.307 -2.320 7.327 1.00 96.94 85 HIS A N 1
ATOM 694 C CA . HIS A 1 85 ? -8.612 -1.500 6.334 1.00 96.94 85 HIS A CA 1
ATOM 695 C C . HIS A 1 85 ? -7.110 -1.519 6.602 1.00 96.94 85 HIS A C 1
ATOM 697 O O . HIS A 1 85 ? -6.651 -1.043 7.641 1.00 96.94 85 HIS A O 1
ATOM 703 N N . ILE A 1 86 ? -6.354 -2.066 5.654 1.00 97.31 86 ILE A N 1
ATOM 704 C CA . ILE A 1 86 ? -4.894 -2.077 5.647 1.00 97.31 86 ILE A CA 1
ATOM 705 C C . ILE A 1 86 ? -4.397 -1.037 4.640 1.00 97.31 86 ILE A C 1
ATOM 707 O O . ILE A 1 86 ? -4.747 -1.081 3.459 1.00 97.31 86 ILE A O 1
ATOM 711 N N . VAL A 1 87 ? -3.531 -0.137 5.095 1.00 97.38 87 VAL A N 1
ATOM 712 C CA . VAL A 1 87 ? -2.813 0.833 4.268 1.00 97.38 87 VAL A CA 1
ATOM 713 C C . VAL A 1 87 ? -1.363 0.377 4.129 1.00 97.38 87 VAL A C 1
ATOM 715 O O . VAL A 1 87 ? -0.592 0.387 5.091 1.00 97.38 87 VAL A O 1
ATOM 718 N N . ALA A 1 88 ? -0.992 -0.023 2.916 1.00 96.88 88 ALA A N 1
ATOM 719 C CA . ALA A 1 88 ? 0.374 -0.353 2.542 1.00 96.88 88 ALA A CA 1
ATOM 720 C C . ALA A 1 88 ? 1.090 0.901 2.016 1.00 96.88 88 ALA A C 1
ATOM 722 O O . ALA A 1 88 ? 0.803 1.403 0.933 1.00 96.88 88 ALA A O 1
ATOM 723 N N . ASP A 1 89 ? 2.027 1.428 2.789 1.00 96.69 89 ASP A N 1
ATOM 724 C CA . ASP A 1 89 ? 2.717 2.676 2.503 1.00 96.69 89 ASP A CA 1
ATOM 725 C C . ASP A 1 89 ? 3.996 2.450 1.691 1.00 96.69 89 ASP A C 1
ATOM 727 O O . ASP A 1 89 ? 4.990 1.905 2.188 1.00 96.69 89 ASP A O 1
ATOM 731 N N . ASN A 1 90 ? 3.973 2.938 0.451 1.00 94.81 90 ASN A N 1
ATOM 732 C CA . ASN A 1 90 ? 5.068 2.886 -0.510 1.00 94.81 90 ASN A CA 1
ATOM 733 C C . ASN A 1 90 ? 5.738 4.256 -0.737 1.00 94.81 90 ASN A C 1
ATOM 735 O O . ASN A 1 90 ? 6.337 4.502 -1.782 1.00 94.81 90 ASN A O 1
ATOM 739 N N . SER A 1 91 ? 5.636 5.175 0.227 1.00 94.75 91 SER A N 1
ATOM 740 C CA . SER A 1 91 ? 6.357 6.457 0.211 1.00 94.75 91 SER A CA 1
ATOM 741 C C . SER A 1 91 ? 7.864 6.271 0.005 1.00 94.75 91 SER A C 1
ATOM 743 O O . SER A 1 91 ? 8.424 5.230 0.339 1.00 94.75 91 SER A O 1
ATOM 745 N N . ILE A 1 92 ? 8.569 7.277 -0.504 1.00 91.69 92 ILE A N 1
ATOM 746 C CA . ILE A 1 92 ? 10.037 7.208 -0.627 1.00 91.69 92 ILE A CA 1
ATOM 747 C C . ILE A 1 92 ? 10.710 7.789 0.622 1.00 91.69 92 ILE A C 1
ATOM 749 O O . ILE A 1 92 ? 11.678 7.219 1.118 1.00 91.69 92 ILE A O 1
ATOM 753 N N . SER A 1 93 ? 10.182 8.893 1.159 1.00 93.69 93 SER A N 1
ATOM 754 C CA . SER A 1 93 ? 10.745 9.571 2.328 1.00 93.69 93 SER A CA 1
ATOM 755 C C . SER A 1 93 ? 10.155 9.054 3.642 1.00 93.69 93 SER A C 1
ATOM 757 O O . SER A 1 93 ? 8.973 8.717 3.729 1.00 93.69 93 SER A O 1
ATOM 759 N N . GLU A 1 94 ? 10.982 9.033 4.689 1.00 93.81 94 GLU A N 1
ATOM 760 C CA . GLU A 1 94 ? 10.537 8.703 6.050 1.00 93.81 94 GLU A CA 1
ATOM 761 C C . GLU A 1 94 ? 9.592 9.768 6.620 1.00 93.81 94 GLU A C 1
ATOM 763 O O . GLU A 1 94 ? 8.671 9.432 7.358 1.00 93.81 94 GLU A O 1
ATOM 768 N N . ALA A 1 95 ? 9.769 11.037 6.235 1.00 95.62 95 ALA A N 1
ATOM 769 C CA . ALA A 1 95 ? 8.874 12.121 6.635 1.00 95.62 95 ALA A CA 1
ATOM 770 C C . ALA A 1 95 ? 7.442 11.882 6.129 1.00 95.62 95 ALA A C 1
ATOM 772 O O . ALA A 1 95 ? 6.516 11.815 6.932 1.00 95.62 95 ALA A O 1
ATOM 773 N N . ALA A 1 96 ? 7.276 11.635 4.825 1.00 95.62 96 ALA A N 1
ATOM 774 C CA . ALA A 1 96 ? 5.957 11.386 4.246 1.00 95.62 96 ALA A CA 1
ATOM 775 C C . ALA A 1 96 ? 5.341 10.072 4.761 1.00 95.62 96 ALA A C 1
ATOM 777 O O . ALA A 1 96 ? 4.137 9.984 4.994 1.00 95.62 96 ALA A O 1
ATOM 778 N N . ALA A 1 97 ? 6.173 9.056 5.013 1.00 96.56 97 ALA A N 1
ATOM 779 C CA . ALA A 1 97 ? 5.720 7.829 5.659 1.00 96.56 97 ALA A CA 1
ATOM 780 C C . ALA A 1 97 ? 5.221 8.067 7.097 1.00 96.56 97 ALA A C 1
ATOM 782 O O . ALA A 1 97 ? 4.238 7.462 7.534 1.00 96.56 97 ALA A O 1
ATOM 783 N N . GLY A 1 98 ? 5.886 8.959 7.835 1.00 96.88 98 GLY A N 1
ATOM 784 C CA . GLY A 1 98 ? 5.477 9.391 9.167 1.00 96.88 98 GLY A CA 1
ATOM 785 C C . GLY A 1 98 ? 4.123 10.097 9.157 1.00 96.88 98 GLY A C 1
ATOM 786 O O . GLY A 1 98 ? 3.263 9.763 9.970 1.00 96.88 98 GLY A O 1
ATOM 787 N N . GLU A 1 99 ? 3.904 11.001 8.203 1.00 97.81 99 GLU A N 1
ATOM 788 C CA . GLU A 1 99 ? 2.617 11.681 8.013 1.00 97.81 99 GLU A CA 1
ATOM 789 C C . GLU A 1 99 ? 1.497 10.677 7.687 1.00 97.81 99 GLU A C 1
ATOM 791 O O . GLU A 1 99 ? 0.459 10.663 8.349 1.00 97.81 99 GLU A O 1
ATOM 796 N N . ASN A 1 100 ? 1.736 9.742 6.760 1.00 97.25 100 ASN A N 1
ATOM 797 C CA . ASN A 1 100 ? 0.776 8.679 6.441 1.00 97.25 100 ASN A CA 1
ATOM 798 C C . ASN A 1 100 ? 0.451 7.793 7.652 1.00 97.25 100 ASN A C 1
ATOM 800 O O . ASN A 1 100 ? -0.701 7.401 7.855 1.00 97.25 100 ASN A O 1
ATOM 804 N N . ARG A 1 101 ? 1.456 7.480 8.479 1.00 97.25 101 ARG A N 1
ATOM 805 C CA . ARG A 1 101 ? 1.260 6.710 9.712 1.00 97.25 101 ARG A CA 1
ATOM 806 C C . ARG A 1 101 ? 0.365 7.453 10.702 1.00 97.25 101 ARG A C 1
ATOM 808 O O . ARG A 1 101 ? -0.476 6.816 11.331 1.00 97.25 101 ARG A O 1
ATOM 815 N N . GLN A 1 102 ? 0.531 8.769 10.838 1.00 97.75 102 GLN A N 1
ATOM 816 C CA . GLN A 1 102 ? -0.313 9.593 11.711 1.00 97.75 102 GLN A CA 1
ATOM 817 C C . GLN A 1 102 ? -1.768 9.595 11.242 1.00 97.75 102 GLN A C 1
ATOM 819 O O . GLN A 1 102 ? -2.662 9.390 12.061 1.00 97.75 102 GLN A O 1
ATOM 824 N N . VAL A 1 103 ? -2.001 9.733 9.933 1.00 97.81 103 VAL A N 1
ATOM 825 C CA . VAL A 1 103 ? -3.345 9.613 9.349 1.00 97.81 103 VAL A CA 1
ATOM 826 C C . VAL A 1 103 ? -3.944 8.244 9.671 1.00 97.81 103 VAL A C 1
ATOM 828 O O . VAL A 1 103 ? -5.043 8.161 10.213 1.00 97.81 103 VAL A O 1
ATOM 831 N N . CYS A 1 104 ? -3.202 7.160 9.431 1.00 97.19 104 CYS A N 1
ATOM 832 C CA . CYS A 1 104 ? -3.692 5.814 9.727 1.00 97.19 104 CYS A CA 1
ATOM 833 C C . CYS A 1 104 ? -4.055 5.633 11.208 1.00 97.19 104 CYS A C 1
ATOM 835 O O . CYS A 1 104 ? -5.091 5.051 11.524 1.00 97.19 104 CYS A O 1
ATOM 837 N N . ALA A 1 105 ? -3.234 6.167 12.117 1.00 96.81 105 ALA A N 1
ATOM 838 C CA . ALA A 1 105 ? -3.504 6.127 13.551 1.00 96.81 105 ALA A CA 1
ATOM 839 C C . ALA A 1 105 ? -4.770 6.916 13.927 1.00 96.81 105 ALA A C 1
ATOM 841 O O . ALA A 1 105 ? -5.573 6.424 14.717 1.00 96.81 105 ALA A O 1
ATOM 842 N N . ALA A 1 106 ? -4.984 8.095 13.333 1.00 97.19 106 ALA A N 1
ATOM 843 C CA . ALA A 1 106 ? -6.156 8.933 13.590 1.00 97.19 106 ALA A CA 1
ATOM 844 C C . ALA A 1 106 ? -7.480 8.259 13.187 1.00 97.19 106 ALA A C 1
ATOM 846 O O . ALA A 1 106 ? -8.496 8.433 13.861 1.00 97.19 106 ALA A O 1
ATOM 847 N N . TYR A 1 107 ? -7.471 7.461 12.116 1.00 95.44 107 TYR A N 1
ATOM 848 C CA . TYR A 1 107 ? -8.659 6.749 11.632 1.00 95.44 107 TYR A CA 1
ATOM 849 C C . TYR A 1 107 ? -8.745 5.283 12.075 1.00 95.44 107 TYR A C 1
ATOM 851 O O . TYR A 1 107 ? -9.737 4.620 11.772 1.00 95.44 107 TYR A O 1
ATOM 859 N N . GLY A 1 108 ? -7.745 4.777 12.801 1.00 94.38 108 GLY A N 1
ATOM 860 C CA . GLY A 1 108 ? -7.703 3.390 13.265 1.00 94.38 108 GLY A CA 1
ATOM 861 C C . GLY A 1 108 ? -7.475 2.362 12.151 1.00 94.38 108 GLY A C 1
ATOM 862 O O . GLY A 1 108 ? -7.858 1.204 12.306 1.00 94.38 108 GLY A O 1
ATOM 863 N N . THR A 1 109 ? -6.869 2.758 11.030 1.00 95.88 109 THR A N 1
ATOM 864 C CA . THR A 1 109 ? -6.527 1.837 9.937 1.00 95.88 109 THR A CA 1
ATOM 865 C C . THR A 1 109 ? -5.180 1.170 10.192 1.00 95.88 109 THR A C 1
ATOM 867 O O . THR A 1 109 ? -4.242 1.788 10.702 1.00 95.88 109 THR A O 1
ATOM 870 N N . THR A 1 110 ? -5.038 -0.093 9.797 1.00 96.94 110 THR A N 1
ATOM 871 C CA . THR A 1 110 ? -3.790 -0.837 9.969 1.00 96.94 110 THR A CA 1
ATOM 872 C C . THR A 1 110 ? -2.726 -0.329 9.003 1.00 96.94 110 THR A C 1
ATOM 874 O O . THR A 1 110 ? -2.894 -0.402 7.791 1.00 96.94 110 THR A O 1
ATOM 877 N N . TYR A 1 111 ? -1.609 0.163 9.533 1.00 97.62 111 TYR A N 1
ATOM 878 C CA . TYR A 1 111 ? -0.511 0.712 8.741 1.00 97.62 111 TYR A CA 1
ATOM 879 C C . TYR A 1 111 ? 0.628 -0.297 8.568 1.00 97.62 111 TYR A C 1
ATOM 881 O O . TYR A 1 111 ? 1.129 -0.859 9.545 1.00 97.62 111 TYR A O 1
ATOM 889 N N . VAL A 1 112 ? 1.094 -0.461 7.330 1.00 96.75 112 VAL A N 1
ATOM 890 C CA . VAL A 1 112 ? 2.265 -1.271 6.984 1.00 96.75 112 VAL A CA 1
ATOM 891 C C . VAL A 1 112 ? 3.180 -0.477 6.065 1.00 96.75 112 VAL A C 1
ATOM 893 O O . VAL A 1 112 ? 2.757 -0.029 5.007 1.00 96.75 112 VAL A O 1
ATOM 896 N N . ARG A 1 113 ? 4.461 -0.359 6.415 1.00 95.56 113 ARG A N 1
ATOM 897 C CA . ARG A 1 113 ? 5.470 0.276 5.561 1.00 95.56 113 ARG A CA 1
ATOM 898 C C . ARG A 1 113 ? 6.134 -0.768 4.672 1.00 95.56 113 ARG A C 1
ATOM 900 O O . ARG A 1 113 ? 6.857 -1.633 5.168 1.00 95.56 113 ARG A O 1
ATOM 907 N N . LEU A 1 114 ? 5.921 -0.671 3.363 1.00 92.94 114 LEU A N 1
ATOM 908 C CA . LEU A 1 114 ? 6.516 -1.599 2.405 1.00 92.94 114 LEU A CA 1
ATOM 909 C C . LEU A 1 114 ? 8.047 -1.442 2.330 1.00 92.94 114 LEU A C 1
ATOM 911 O O . LEU A 1 114 ? 8.588 -0.393 2.702 1.00 92.94 114 LEU A O 1
ATOM 915 N N . PRO A 1 115 ? 8.767 -2.475 1.856 1.00 87.56 115 PRO A N 1
ATOM 916 C CA . PRO A 1 115 ? 10.150 -2.305 1.436 1.00 87.56 115 PRO A CA 1
ATOM 917 C C . PRO A 1 115 ? 10.221 -1.201 0.372 1.00 87.56 115 PRO A C 1
ATOM 919 O O . PRO A 1 115 ? 9.426 -1.201 -0.563 1.00 87.56 115 PRO A O 1
ATOM 922 N N . ALA A 1 116 ? 11.166 -0.275 0.522 1.00 66.94 116 ALA A N 1
ATOM 923 C CA . ALA A 1 116 ? 11.467 0.772 -0.458 1.00 66.94 116 ALA A CA 1
ATOM 924 C C . ALA A 1 116 ? 12.946 0.688 -0.819 1.00 66.94 116 ALA A C 1
ATOM 926 O O . ALA A 1 116 ? 13.733 0.534 0.152 1.00 66.94 116 ALA A O 1
#